Protein AF-A0A8H7QCW4-F1 (afdb_monomer)

Mean predicted aligned error: 12.03 Å

pLDDT: mean 77.68, std 12.65, range [44.34, 91.94]

Organism: NCBI:txid97098

Structure (mmCIF, N/CA/C/O backbone):
data_AF-A0A8H7QCW4-F1
#
_entry.id   AF-A0A8H7QCW4-F1
#
loop_
_atom_site.group_PDB
_atom_site.id
_a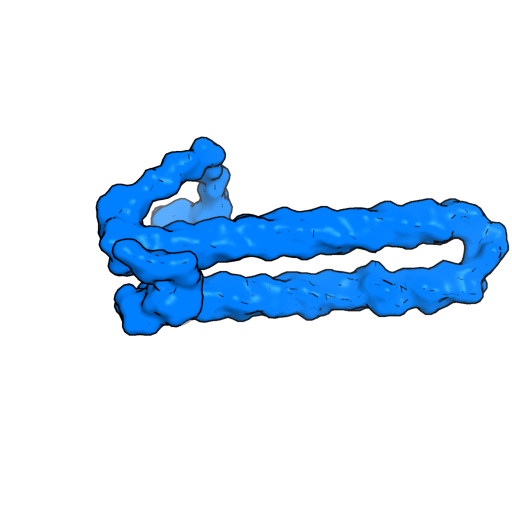tom_site.type_symbol
_atom_site.label_atom_id
_atom_site.label_alt_id
_atom_site.label_comp_id
_atom_site.label_asym_id
_atom_site.label_entity_id
_atom_site.label_seq_id
_atom_site.pdbx_PDB_ins_code
_atom_site.Cartn_x
_atom_site.Cartn_y
_atom_site.Cartn_z
_atom_site.occupancy
_atom_site.B_iso_or_equiv
_atom_site.auth_seq_id
_atom_site.auth_comp_id
_atom_site.auth_asym_id
_atom_site.auth_atom_id
_atom_site.pdbx_PDB_model_num
ATOM 1 N N . ALA A 1 1 ? -14.691 -15.116 14.836 1.00 46.22 1 ALA A N 1
ATOM 2 C CA . ALA A 1 1 ? -13.813 -14.129 14.179 1.00 46.22 1 ALA A CA 1
ATOM 3 C C . ALA A 1 1 ? -14.412 -13.752 12.823 1.00 46.22 1 ALA A C 1
ATOM 5 O O . ALA A 1 1 ? -14.880 -14.657 12.138 1.00 46.22 1 ALA A O 1
ATOM 6 N N . PRO A 1 2 ? -14.475 -12.464 12.446 1.00 45.97 2 PRO A N 1
ATOM 7 C CA . PRO A 1 2 ? -14.904 -12.040 11.121 1.00 45.97 2 PRO A CA 1
ATOM 8 C C . PRO A 1 2 ? -13.958 -12.597 10.055 1.00 45.97 2 PRO A C 1
ATOM 10 O O . PRO A 1 2 ? -12.741 -12.587 10.212 1.00 45.97 2 PRO A O 1
ATOM 13 N N . ALA A 1 3 ? -14.544 -13.115 8.979 1.00 57.62 3 ALA A N 1
ATOM 14 C CA . ALA A 1 3 ? -13.829 -13.899 7.976 1.00 57.62 3 ALA A CA 1
ATOM 15 C C . ALA A 1 3 ? -13.018 -13.056 6.972 1.00 57.62 3 ALA A C 1
ATOM 17 O O . ALA A 1 3 ? -12.239 -13.617 6.208 1.00 57.62 3 ALA A O 1
ATOM 18 N N . THR A 1 4 ? -13.215 -11.730 6.925 1.00 62.72 4 THR A N 1
ATOM 19 C CA . THR A 1 4 ? -12.591 -10.835 5.932 1.00 62.72 4 THR A CA 1
ATOM 20 C C . THR A 1 4 ? -12.387 -9.407 6.471 1.00 62.72 4 THR A C 1
ATOM 22 O O . THR A 1 4 ? -13.118 -8.965 7.362 1.00 62.72 4 THR A O 1
ATOM 25 N N . ILE A 1 5 ? -11.428 -8.661 5.896 1.00 62.22 5 ILE A N 1
ATOM 26 C CA . ILE A 1 5 ? -11.123 -7.253 6.247 1.00 62.22 5 ILE A CA 1
ATOM 27 C C . ILE A 1 5 ? -12.370 -6.344 6.211 1.00 62.22 5 ILE A C 1
ATOM 29 O O . ILE A 1 5 ? -12.561 -5.604 7.172 1.00 62.22 5 ILE A O 1
ATOM 33 N N . PRO A 1 6 ? -13.268 -6.412 5.202 1.00 67.25 6 PRO A N 1
ATOM 34 C CA . PRO A 1 6 ? -14.463 -5.558 5.163 1.00 67.25 6 PRO A CA 1
ATOM 35 C C . PRO A 1 6 ? -15.442 -5.790 6.323 1.00 67.25 6 PRO A C 1
ATOM 37 O O . PRO A 1 6 ? -16.224 -4.908 6.670 1.00 67.25 6 PRO A O 1
ATOM 40 N N . ILE A 1 7 ? -15.432 -6.983 6.926 1.00 72.31 7 ILE A N 1
ATOM 41 C CA . ILE A 1 7 ? -16.264 -7.285 8.097 1.00 72.31 7 ILE A CA 1
ATOM 42 C C . ILE A 1 7 ? -15.596 -6.737 9.364 1.00 72.31 7 ILE A C 1
ATOM 44 O O . ILE A 1 7 ? -16.287 -6.200 10.226 1.00 72.31 7 ILE A O 1
ATOM 48 N N . ALA A 1 8 ? -14.265 -6.821 9.462 1.00 72.12 8 ALA A N 1
ATOM 49 C CA . ALA A 1 8 ? -13.511 -6.212 10.556 1.00 72.12 8 ALA A CA 1
ATOM 50 C C . ALA A 1 8 ? -13.590 -4.675 10.530 1.00 72.12 8 ALA A C 1
ATOM 52 O O . ALA A 1 8 ? -13.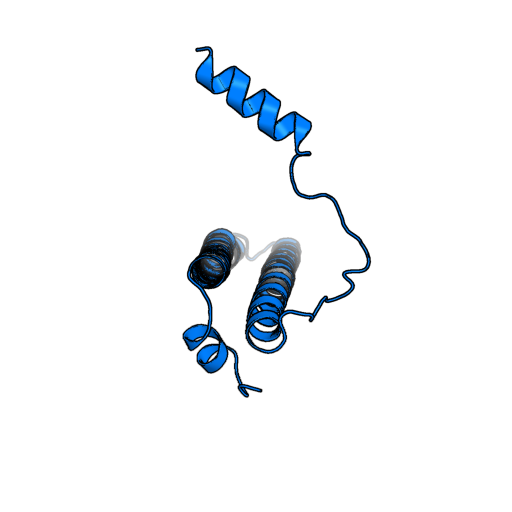68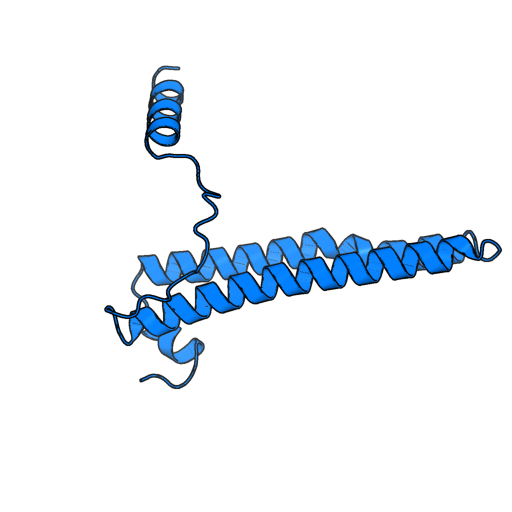2 -4.058 11.583 1.00 72.12 8 ALA A O 1
ATOM 53 N N . GLU A 1 9 ? -13.644 -4.061 9.346 1.00 78.38 9 GLU A N 1
ATOM 54 C CA . GLU A 1 9 ? -13.786 -2.608 9.164 1.00 78.38 9 GLU A CA 1
ATOM 55 C C . GLU A 1 9 ? -15.032 -2.042 9.862 1.00 78.38 9 GLU A C 1
ATOM 57 O O . GLU A 1 9 ? -14.972 -0.980 10.472 1.00 78.38 9 GLU A O 1
ATOM 62 N N . ARG A 1 10 ? -16.146 -2.786 9.871 1.00 81.75 10 ARG A N 1
ATOM 63 C CA . ARG A 1 10 ? -17.384 -2.387 10.572 1.00 81.75 10 ARG A CA 1
ATOM 64 C C . ARG A 1 10 ? -17.274 -2.421 12.095 1.00 81.75 10 ARG A C 1
ATOM 66 O O . ARG A 1 10 ? -18.142 -1.888 12.777 1.00 81.75 10 ARG A O 1
ATOM 73 N N . LEU A 1 11 ? -16.259 -3.105 12.610 1.00 83.56 11 LEU A N 1
ATOM 74 C CA . LEU A 1 11 ? -16.016 -3.307 14.034 1.00 83.56 11 LEU A CA 1
ATOM 75 C C . LEU A 1 11 ? -14.838 -2.456 14.539 1.00 83.56 11 LEU A C 1
ATOM 77 O O . LEU A 1 11 ? -14.551 -2.470 15.733 1.00 83.56 11 LEU A O 1
ATOM 81 N N . MET A 1 12 ? -14.160 -1.721 13.651 1.00 88.75 12 MET A N 1
ATOM 82 C CA . MET A 1 12 ? -13.068 -0.820 14.015 1.00 88.75 12 MET A CA 1
ATOM 83 C C . MET A 1 12 ? -13.582 0.343 14.861 1.00 88.75 12 MET A C 1
ATOM 85 O O . MET A 1 12 ? -14.602 0.960 14.551 1.00 88.75 12 MET A O 1
ATOM 89 N N . ASN A 1 13 ? -12.834 0.688 15.908 1.00 90.75 13 ASN A N 1
ATOM 90 C CA . ASN A 1 13 ? -13.047 1.955 16.602 1.00 90.75 13 ASN A CA 1
ATOM 91 C C . ASN A 1 13 ? -12.566 3.142 15.741 1.00 90.75 13 ASN A C 1
ATOM 93 O O . ASN A 1 13 ? -11.885 2.961 14.730 1.00 90.75 13 ASN A O 1
ATOM 97 N N . THR A 1 14 ? -12.883 4.371 16.156 1.00 89.88 14 THR A N 1
ATOM 98 C CA . THR A 1 14 ? -12.543 5.591 15.401 1.00 89.88 14 THR A CA 1
ATOM 99 C C . THR A 1 14 ? -11.048 5.716 15.091 1.00 89.88 14 THR A C 1
ATOM 101 O O . THR A 1 14 ? -10.687 6.090 13.978 1.00 89.88 14 THR A O 1
ATOM 104 N N . GLY A 1 15 ? -10.174 5.373 16.044 1.00 89.12 15 GLY A N 1
ATOM 105 C CA . GLY A 1 15 ? -8.721 5.438 15.855 1.00 89.12 15 GLY A CA 1
ATOM 106 C C . GLY A 1 15 ? -8.221 4.410 14.839 1.00 89.12 15 GLY A C 1
ATOM 107 O O . GLY A 1 15 ? -7.507 4.759 13.905 1.00 89.12 15 GLY A O 1
ATOM 108 N N . GLN A 1 16 ? -8.668 3.159 14.966 1.00 88.88 16 GLN A N 1
ATOM 109 C CA . GLN A 1 16 ? -8.351 2.074 14.030 1.00 88.88 16 GLN A CA 1
ATOM 110 C C . GLN A 1 16 ? -8.869 2.366 12.616 1.00 88.88 16 GLN A C 1
AT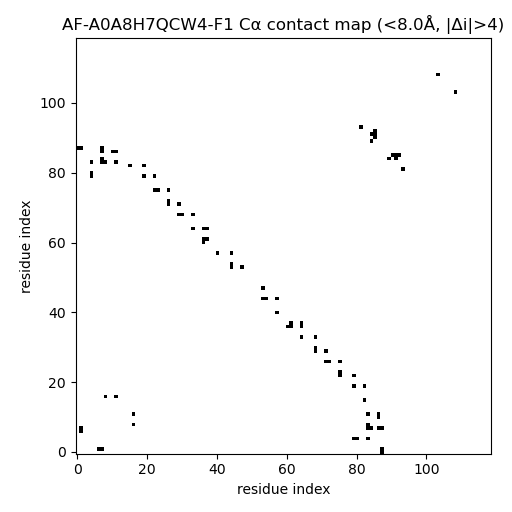OM 112 O O . GLN A 1 16 ? -8.172 2.112 11.637 1.00 88.88 16 GLN A O 1
ATOM 117 N N . GLY A 1 17 ? -10.072 2.935 12.504 1.00 89.56 17 GLY A N 1
ATOM 118 C CA . GLY A 1 17 ? -10.646 3.341 11.223 1.00 89.56 17 GLY A CA 1
ATOM 119 C C . GLY A 1 17 ? -9.864 4.481 10.563 1.00 89.56 17 GLY A C 1
ATOM 120 O O . GLY A 1 17 ? -9.665 4.471 9.348 1.00 89.56 17 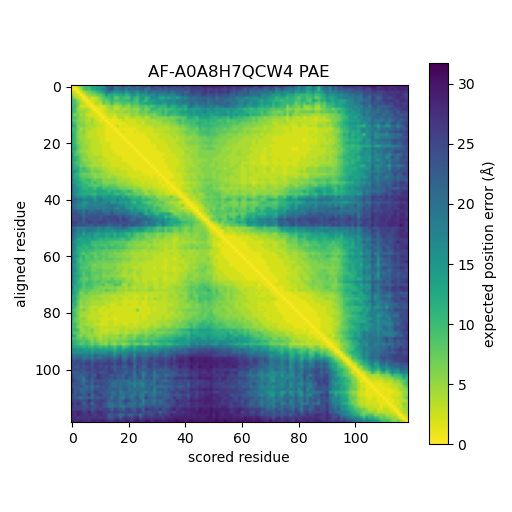GLY A O 1
ATOM 121 N N . PHE A 1 18 ? -9.375 5.448 11.347 1.00 89.88 18 PHE A N 1
ATOM 122 C CA . PHE A 1 18 ? -8.503 6.512 10.842 1.00 89.88 18 PHE A CA 1
ATOM 123 C C . PHE A 1 18 ? -7.150 5.967 10.359 1.00 89.88 18 PHE A C 1
ATOM 125 O O . PHE A 1 18 ? -6.681 6.349 9.284 1.00 89.88 18 PHE A O 1
ATOM 132 N N . GLU A 1 19 ? -6.547 5.042 11.109 1.00 90.69 19 GLU A N 1
ATOM 133 C CA . GLU A 1 19 ? -5.299 4.366 10.734 1.00 90.69 19 GLU A CA 1
ATOM 134 C C . GLU A 1 19 ? -5.463 3.566 9.426 1.00 90.69 19 GLU A C 1
ATOM 136 O O . GLU A 1 19 ? -4.700 3.769 8.479 1.00 90.69 19 GLU A O 1
ATOM 141 N N . ASP A 1 20 ? -6.500 2.724 9.315 1.00 90.25 20 ASP A N 1
ATOM 142 C CA . ASP A 1 20 ? -6.780 1.934 8.104 1.00 90.25 20 ASP A CA 1
ATOM 143 C C . ASP A 1 20 ? -7.021 2.827 6.874 1.00 90.25 20 ASP A C 1
ATOM 145 O O . ASP A 1 20 ? -6.483 2.565 5.794 1.00 90.25 20 ASP A O 1
ATOM 149 N N . ASN A 1 21 ? -7.766 3.925 7.034 1.00 91.19 21 ASN A N 1
ATOM 150 C CA . ASN A 1 21 ? -7.987 4.891 5.958 1.00 91.19 21 ASN A CA 1
ATOM 151 C C . ASN A 1 21 ? -6.710 5.630 5.550 1.00 91.19 21 ASN A C 1
ATOM 153 O O . ASN A 1 21 ? -6.489 5.843 4.356 1.00 91.19 21 ASN A O 1
ATOM 157 N N . SER A 1 22 ? -5.845 5.971 6.504 1.00 91.94 22 SER A N 1
ATOM 158 C CA . SER A 1 22 ? -4.549 6.589 6.210 1.00 91.94 22 SER A CA 1
ATOM 159 C C . SER A 1 22 ? -3.664 5.640 5.399 1.00 91.94 22 SER A C 1
ATOM 161 O O . SER A 1 22 ? -3.075 6.045 4.396 1.00 91.94 22 SER A O 1
ATOM 163 N N . LEU A 1 23 ? -3.643 4.349 5.751 1.00 90.94 23 LEU A N 1
ATOM 164 C CA . LEU A 1 23 ? -2.920 3.319 4.998 1.00 90.94 23 LEU A CA 1
ATOM 165 C C . LEU A 1 23 ? -3.485 3.131 3.582 1.00 90.94 23 LEU A C 1
ATOM 167 O O . LEU A 1 23 ? -2.712 3.070 2.626 1.00 90.94 23 LEU A O 1
ATOM 171 N N . LYS A 1 24 ? -4.816 3.101 3.413 1.00 90.12 24 LYS A N 1
ATOM 172 C CA . LYS A 1 24 ? -5.458 3.086 2.081 1.00 90.12 24 LYS A CA 1
ATOM 173 C C . LYS A 1 24 ? -5.051 4.302 1.246 1.00 90.12 24 LYS A C 1
ATOM 175 O O . LYS A 1 24 ? -4.736 4.161 0.064 1.00 90.12 24 LYS A O 1
ATOM 180 N N . HIS A 1 25 ? -5.052 5.490 1.851 1.00 91.88 25 HIS A N 1
ATOM 181 C CA . HIS A 1 25 ? -4.688 6.726 1.166 1.00 91.88 25 HIS A CA 1
ATOM 182 C C . HIS A 1 25 ? -3.225 6.712 0.715 1.00 91.88 25 HIS A C 1
ATOM 184 O O . HIS A 1 25 ? -2.938 6.996 -0.447 1.00 91.88 25 HIS A O 1
ATOM 190 N N . LEU A 1 26 ? -2.305 6.301 1.589 1.00 91.19 26 LEU A N 1
ATOM 191 C CA . LEU A 1 26 ? -0.894 6.165 1.235 1.00 91.19 26 LEU A CA 1
ATOM 192 C C . LEU A 1 26 ? -0.677 5.127 0.123 1.00 91.19 26 LEU A C 1
ATOM 194 O O . LEU A 1 26 ? 0.102 5.372 -0.799 1.00 91.19 26 LEU A O 1
ATOM 198 N N . GLN A 1 27 ? -1.404 4.005 0.149 1.00 89.44 27 GLN A N 1
ATOM 199 C CA . GLN A 1 27 ? -1.340 2.992 -0.909 1.00 89.44 27 GLN A CA 1
ATOM 200 C C . GLN A 1 27 ? -1.770 3.564 -2.268 1.00 89.44 27 GLN A C 1
ATOM 202 O O . GLN A 1 27 ? -1.137 3.298 -3.297 1.00 89.44 27 GLN A O 1
ATOM 207 N N . TYR A 1 28 ? -2.828 4.378 -2.271 1.00 90.62 28 TYR A N 1
ATOM 208 C CA . TYR A 1 28 ? -3.284 5.096 -3.456 1.00 90.62 28 TYR A CA 1
ATOM 209 C C . TYR A 1 28 ? -2.234 6.102 -3.947 1.00 90.62 28 TYR A C 1
ATOM 211 O O . TYR A 1 28 ? -1.854 6.052 -5.118 1.00 90.62 28 TYR A O 1
ATOM 219 N N . LEU A 1 29 ? -1.713 6.960 -3.063 1.00 90.75 29 LEU A N 1
ATOM 220 C CA . LEU A 1 29 ? -0.706 7.964 -3.414 1.00 90.75 29 LEU A CA 1
ATOM 221 C C . LEU A 1 29 ? 0.539 7.325 -4.034 1.00 90.75 29 LEU A C 1
ATOM 223 O O . LEU A 1 29 ? 0.957 7.739 -5.109 1.00 90.75 29 LEU A O 1
ATOM 227 N N . LEU A 1 30 ? 1.088 6.270 -3.426 1.00 87.31 30 LEU A N 1
ATOM 228 C CA . LEU A 1 30 ? 2.255 5.563 -3.968 1.00 87.31 30 LEU A CA 1
ATOM 229 C C . LEU A 1 30 ? 1.968 4.958 -5.347 1.00 87.31 30 LEU A C 1
ATOM 231 O O . LEU A 1 30 ? 2.788 5.061 -6.262 1.00 87.31 30 LEU A O 1
ATOM 235 N N . SER A 1 31 ? 0.779 4.380 -5.530 1.00 86.31 31 SER A N 1
ATOM 236 C CA . SER A 1 31 ? 0.357 3.830 -6.823 1.00 86.31 31 SER A CA 1
ATOM 237 C C . SER A 1 31 ? 0.311 4.894 -7.920 1.00 86.31 31 SER A C 1
ATOM 239 O O . SER A 1 31 ? 0.710 4.627 -9.060 1.00 86.31 31 SER A O 1
ATOM 241 N N . VAL A 1 32 ? -0.144 6.101 -7.578 1.00 88.75 32 VAL A N 1
ATOM 242 C CA . VAL A 1 32 ? -0.192 7.254 -8.482 1.00 88.75 32 VAL A CA 1
ATOM 243 C C . VAL A 1 32 ? 1.208 7.817 -8.735 1.00 88.75 32 VAL A C 1
ATOM 245 O O . VAL A 1 32 ? 1.569 7.998 -9.894 1.00 88.75 32 VAL A O 1
ATOM 248 N N . THR A 1 33 ? 2.033 8.007 -7.705 1.00 89.12 33 THR A N 1
ATOM 249 C CA . THR A 1 33 ? 3.402 8.545 -7.821 1.00 89.12 33 THR A CA 1
ATOM 250 C C . THR A 1 33 ? 4.288 7.689 -8.717 1.00 89.12 33 THR A C 1
ATOM 252 O O . THR A 1 33 ? 5.064 8.215 -9.510 1.00 89.12 33 THR A O 1
ATOM 255 N N . PHE A 1 34 ? 4.147 6.362 -8.660 1.00 86.56 34 PHE A N 1
ATOM 256 C CA . PHE A 1 34 ? 4.898 5.472 -9.543 1.00 86.56 34 PHE A CA 1
ATOM 257 C C . PHE A 1 34 ? 4.240 5.280 -10.910 1.00 86.56 34 PHE A C 1
ATOM 259 O O . PHE A 1 34 ? 4.873 4.713 -11.800 1.00 86.56 34 PHE A O 1
ATOM 266 N N . ARG A 1 35 ? 3.002 5.757 -11.130 1.00 85.25 35 ARG A N 1
ATOM 267 C CA . ARG A 1 35 ? 2.271 5.623 -12.403 1.00 85.25 35 ARG A CA 1
ATOM 268 C C . ARG A 1 35 ? 3.038 6.167 -13.617 1.00 85.25 35 ARG A C 1
ATOM 270 O O . ARG A 1 35 ? 3.107 5.415 -14.595 1.00 85.25 35 ARG A O 1
ATOM 277 N N . PRO A 1 36 ? 3.675 7.348 -13.555 1.00 85.94 36 PRO A N 1
ATOM 278 C CA . PRO A 1 36 ? 4.519 7.884 -14.622 1.00 85.94 36 PRO A CA 1
ATOM 279 C C . PRO A 1 36 ? 5.609 6.930 -15.119 1.00 85.94 36 PRO A C 1
ATOM 281 O O . PRO A 1 36 ? 5.798 6.811 -16.327 1.00 85.94 36 PRO A O 1
ATOM 284 N N . LEU A 1 37 ? 6.250 6.160 -14.227 1.00 81.12 37 LEU A N 1
ATOM 285 C CA . LEU A 1 37 ? 7.313 5.211 -14.599 1.00 81.12 37 LEU A CA 1
ATOM 286 C C . LEU A 1 37 ? 6.844 4.117 -15.563 1.00 81.12 37 LEU A C 1
ATOM 288 O O . LEU A 1 37 ? 7.673 3.467 -16.182 1.00 81.12 37 LEU A O 1
ATOM 292 N N . GLY A 1 38 ? 5.534 3.874 -15.657 1.00 77.31 38 GLY A N 1
ATOM 293 C CA . GLY A 1 38 ? 4.928 2.921 -16.594 1.00 77.31 38 GLY A CA 1
ATOM 294 C C . GLY A 1 38 ? 4.421 3.553 -17.887 1.00 77.31 38 GLY A C 1
ATOM 295 O O . GLY A 1 38 ? 4.297 2.849 -18.881 1.00 77.31 38 GLY A O 1
ATOM 296 N N . ILE A 1 39 ? 4.113 4.854 -17.863 1.00 81.81 39 ILE A N 1
ATOM 297 C CA . ILE A 1 39 ? 3.509 5.580 -18.988 1.00 81.81 39 ILE A CA 1
ATOM 298 C C . ILE A 1 39 ? 4.590 6.174 -19.893 1.00 81.81 39 ILE A C 1
ATOM 300 O O . ILE A 1 39 ? 4.528 5.996 -21.101 1.00 81.81 39 ILE A O 1
ATOM 304 N N . PHE A 1 40 ? 5.605 6.825 -19.319 1.00 72.94 40 PHE A N 1
ATOM 305 C CA . PHE A 1 40 ? 6.621 7.541 -20.103 1.00 72.94 40 PHE A CA 1
ATOM 306 C C . PHE A 1 40 ? 7.651 6.629 -20.763 1.00 72.94 40 PHE A C 1
ATOM 308 O O . PHE A 1 40 ? 8.332 7.004 -21.713 1.00 72.94 40 PHE A O 1
ATOM 315 N N . THR A 1 41 ? 7.807 5.414 -20.258 1.00 70.62 41 THR A N 1
ATOM 316 C CA . THR A 1 41 ? 8.875 4.535 -20.717 1.00 70.62 41 THR A CA 1
ATOM 317 C C . THR A 1 41 ? 8.649 3.948 -22.117 1.00 70.62 41 THR A C 1
ATOM 319 O O . THR A 1 41 ? 9.610 3.915 -22.883 1.00 70.62 41 THR A O 1
ATOM 322 N N . PRO A 1 42 ? 7.438 3.498 -22.502 1.00 70.12 42 PRO A N 1
ATOM 323 C CA . PRO A 1 42 ? 7.154 3.112 -23.885 1.00 70.12 42 PRO A CA 1
ATOM 324 C C . PRO A 1 42 ? 7.375 4.251 -24.891 1.00 70.12 42 PRO A C 1
ATOM 326 O O . PRO A 1 42 ? 7.889 4.000 -25.979 1.00 70.12 42 PRO A O 1
ATOM 329 N N . GLU A 1 43 ? 7.044 5.493 -24.515 1.00 71.31 43 GLU A N 1
ATOM 330 C CA . GLU A 1 43 ? 7.247 6.680 -25.359 1.00 71.31 43 GLU A CA 1
ATOM 331 C C . GLU A 1 43 ? 8.739 6.941 -25.607 1.00 71.31 43 GLU A C 1
ATOM 333 O O . GLU A 1 43 ? 9.157 7.090 -26.753 1.00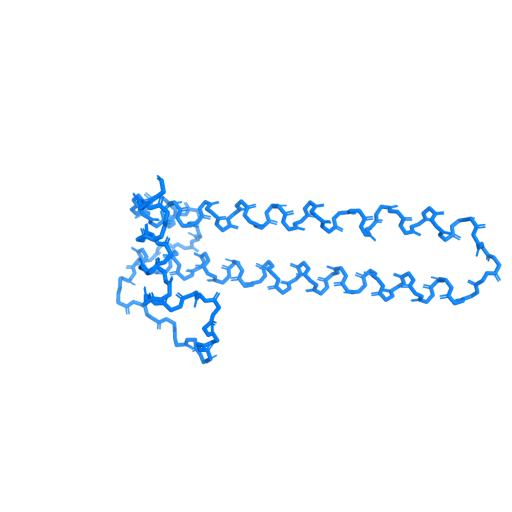 71.31 43 GLU A O 1
ATOM 338 N N . LEU A 1 44 ? 9.566 6.878 -24.560 1.00 67.81 44 LEU A N 1
ATOM 339 C CA . LEU A 1 44 ? 11.028 6.997 -24.659 1.00 67.81 44 LEU A CA 1
ATOM 340 C C . LEU A 1 44 ? 11.661 5.911 -25.545 1.00 67.81 44 LEU A C 1
ATOM 342 O O . LEU A 1 44 ? 12.537 6.202 -26.356 1.00 67.81 44 LEU A O 1
ATOM 346 N N . VAL A 1 45 ? 11.196 4.662 -25.435 1.00 65.25 45 VAL A N 1
ATOM 347 C CA . VAL A 1 45 ? 11.698 3.538 -26.250 1.00 65.25 45 VAL A CA 1
ATOM 348 C C . VAL A 1 45 ? 11.320 3.680 -27.726 1.00 65.25 45 VAL A C 1
ATOM 350 O O . VAL A 1 45 ? 12.069 3.227 -28.590 1.00 65.25 45 VAL A O 1
ATOM 353 N N . SER A 1 46 ? 10.196 4.329 -28.035 1.00 68.44 46 SER A N 1
ATOM 354 C CA . SER A 1 46 ? 9.787 4.580 -29.420 1.00 68.44 46 SER A CA 1
ATOM 355 C C . SER A 1 46 ? 10.663 5.622 -30.125 1.00 68.44 46 SER A C 1
ATOM 357 O O . SER A 1 46 ? 10.801 5.556 -31.345 1.00 68.44 46 SER A O 1
ATOM 359 N N . VAL A 1 47 ? 11.246 6.573 -29.387 1.00 64.94 47 VAL A N 1
ATOM 360 C CA . VAL A 1 47 ? 12.071 7.659 -29.949 1.00 64.94 47 VAL A CA 1
ATOM 361 C C . VAL A 1 47 ? 13.492 7.183 -30.281 1.00 64.94 47 VAL A C 1
ATOM 363 O O . VAL A 1 47 ? 14.060 7.610 -31.282 1.00 64.94 47 VAL A O 1
ATOM 366 N N . GLU A 1 48 ? 14.044 6.236 -29.516 1.00 67.25 48 GLU A N 1
ATOM 367 C CA . GLU A 1 48 ? 15.395 5.679 -29.718 1.00 67.25 48 GLU A CA 1
ATOM 368 C C . GLU A 1 48 ? 15.379 4.176 -30.064 1.00 67.25 48 GLU A C 1
ATOM 370 O O . GLU A 1 48 ? 16.092 3.358 -29.478 1.00 67.25 48 GLU A O 1
ATOM 375 N N . SER A 1 49 ? 14.575 3.789 -31.057 1.00 65.88 49 SER A N 1
ATOM 376 C CA . SER A 1 49 ? 14.401 2.382 -31.470 1.00 65.88 49 SER A CA 1
ATOM 377 C C . SER A 1 49 ? 15.686 1.662 -31.926 1.00 65.88 49 SER A C 1
ATOM 379 O O . SER A 1 49 ? 15.707 0.433 -31.996 1.00 65.88 49 SER A O 1
ATOM 381 N N . GLY A 1 50 ? 16.771 2.398 -32.196 1.00 72.31 50 GLY A N 1
ATOM 382 C CA . GLY A 1 50 ? 18.077 1.854 -32.585 1.00 72.31 50 GLY A CA 1
ATOM 383 C C . GLY A 1 50 ? 19.005 1.463 -31.426 1.00 72.31 50 GLY A C 1
ATOM 384 O O . GLY A 1 50 ? 20.054 0.872 -31.677 1.00 72.31 50 GLY A O 1
ATOM 385 N N . ASN A 1 51 ? 18.662 1.777 -30.170 1.00 78.88 51 ASN A N 1
ATOM 386 C CA . ASN A 1 51 ? 19.536 1.532 -29.020 1.00 78.88 51 ASN A CA 1
ATOM 387 C C . ASN A 1 51 ? 19.099 0.285 -28.215 1.00 78.88 51 ASN A C 1
ATOM 389 O O . ASN A 1 51 ? 18.138 0.352 -27.441 1.00 78.88 51 ASN A O 1
ATOM 393 N N . PRO A 1 52 ? 19.820 -0.852 -28.305 1.00 77.19 52 PRO A N 1
ATOM 394 C CA . PRO A 1 52 ? 19.448 -2.078 -27.592 1.00 77.19 52 PRO A CA 1
ATOM 395 C C . PRO A 1 52 ? 19.540 -1.942 -26.063 1.00 77.19 52 PRO A C 1
ATOM 397 O O . PRO A 1 52 ? 18.851 -2.662 -25.335 1.00 77.19 52 PRO A O 1
ATOM 400 N N . ASN A 1 53 ? 20.338 -0.998 -25.550 1.00 82.31 53 ASN A N 1
ATOM 401 C CA . ASN A 1 53 ? 20.447 -0.760 -24.110 1.00 82.31 53 ASN A CA 1
ATOM 402 C C . ASN A 1 53 ? 19.192 -0.096 -23.538 1.00 82.31 53 ASN A C 1
ATOM 404 O O . ASN A 1 53 ? 18.837 -0.358 -22.390 1.00 82.31 53 ASN A O 1
ATOM 408 N N . LEU A 1 54 ? 18.472 0.698 -24.335 1.00 79.81 54 LEU A N 1
ATOM 409 C CA . LEU A 1 54 ? 17.272 1.392 -23.871 1.00 79.81 54 LEU A CA 1
ATOM 410 C C . LEU A 1 54 ? 16.167 0.412 -23.474 1.00 79.81 54 LEU A C 1
ATOM 412 O O . LEU A 1 54 ? 15.526 0.569 -22.437 1.00 79.81 54 LEU A O 1
ATOM 416 N N . LYS A 1 55 ? 15.999 -0.658 -24.262 1.00 79.62 55 LYS A N 1
ATOM 417 C CA . LYS A 1 55 ? 15.068 -1.753 -23.956 1.00 79.62 55 LYS A CA 1
ATOM 418 C C . LYS A 1 55 ? 15.427 -2.440 -22.635 1.00 79.62 55 LYS A C 1
ATOM 420 O O . LYS A 1 55 ? 14.538 -2.777 -21.854 1.00 79.62 55 LYS A O 1
ATOM 425 N N . ARG A 1 56 ? 16.724 -2.630 -22.367 1.00 83.94 56 ARG A N 1
ATOM 426 C CA . ARG A 1 56 ? 17.212 -3.209 -21.108 1.00 83.94 56 ARG A CA 1
ATOM 427 C C . ARG A 1 56 ? 16.938 -2.281 -19.924 1.00 83.94 56 ARG A C 1
ATOM 429 O O . ARG A 1 56 ? 16.398 -2.743 -18.923 1.00 83.94 56 ARG A O 1
ATOM 436 N N . TYR A 1 57 ? 17.261 -0.993 -20.037 1.00 84.25 57 TYR A N 1
ATOM 437 C CA . TYR A 1 57 ? 16.993 -0.005 -18.985 1.00 84.25 57 TYR A CA 1
ATOM 438 C C . TYR A 1 57 ? 15.496 0.152 -18.710 1.00 84.25 57 TYR A C 1
ATOM 440 O O . TYR A 1 57 ? 15.092 0.231 -17.553 1.00 84.25 57 TYR A O 1
ATOM 448 N N . TYR A 1 58 ? 14.664 0.094 -19.751 1.00 82.25 58 TYR A N 1
ATOM 449 C CA . TYR A 1 58 ? 13.211 0.052 -19.622 1.00 82.25 58 TYR A CA 1
ATOM 450 C C . TYR A 1 58 ? 12.736 -1.112 -18.750 1.00 82.25 58 TYR A C 1
ATOM 452 O O . TYR A 1 58 ? 11.983 -0.897 -17.801 1.00 82.25 58 TYR A O 1
ATOM 460 N N . ASN A 1 59 ? 13.181 -2.331 -19.059 1.00 84.44 59 ASN A N 1
ATOM 461 C CA . ASN A 1 59 ? 12.782 -3.514 -18.302 1.00 84.44 59 ASN A CA 1
ATOM 462 C C . ASN A 1 59 ? 13.197 -3.386 -16.829 1.00 84.44 59 ASN A C 1
ATOM 464 O O . ASN A 1 59 ? 12.384 -3.642 -15.947 1.00 84.44 59 ASN A O 1
ATOM 468 N N . ILE A 1 60 ? 14.408 -2.881 -16.565 1.00 88.19 60 ILE A N 1
ATOM 469 C CA . ILE A 1 60 ? 14.884 -2.613 -15.200 1.00 88.19 60 ILE A CA 1
ATOM 470 C C . ILE A 1 60 ? 13.969 -1.609 -14.486 1.00 88.19 60 ILE A C 1
ATOM 472 O O . ILE A 1 60 ? 13.560 -1.856 -13.357 1.00 88.19 60 ILE A O 1
ATOM 476 N N . LEU A 1 61 ? 13.594 -0.500 -15.131 1.00 86.44 61 LEU A N 1
ATOM 477 C CA . LEU A 1 61 ? 12.693 0.494 -14.536 1.00 86.44 61 LEU A CA 1
ATOM 478 C C . LEU A 1 61 ? 11.288 -0.069 -14.269 1.00 86.44 61 LEU A C 1
ATOM 480 O O . LEU A 1 61 ? 10.681 0.267 -13.251 1.00 86.44 61 LEU A O 1
ATOM 484 N N . GLN A 1 62 ? 10.773 -0.942 -15.141 1.00 86.12 62 GLN A N 1
ATOM 485 C CA . GLN A 1 62 ? 9.504 -1.638 -14.899 1.00 86.12 62 GLN A CA 1
ATOM 486 C C . GLN A 1 62 ? 9.590 -2.595 -13.715 1.00 86.12 62 GLN A C 1
ATOM 488 O O . GLN A 1 62 ? 8.677 -2.621 -12.888 1.00 86.12 62 GLN A O 1
ATOM 493 N N . ASP A 1 63 ? 10.677 -3.351 -13.607 1.00 89.06 63 ASP A N 1
ATOM 494 C CA . ASP A 1 63 ? 10.881 -4.283 -12.503 1.00 89.06 63 ASP A CA 1
ATOM 495 C C . ASP A 1 63 ? 11.059 -3.537 -11.178 1.00 89.06 63 ASP A C 1
ATOM 497 O O . ASP A 1 63 ? 10.425 -3.899 -10.189 1.00 89.06 63 ASP A O 1
ATOM 501 N N . VAL A 1 64 ? 11.802 -2.424 -11.169 1.00 88.44 64 VAL A N 1
ATOM 502 C CA . VAL A 1 64 ? 11.911 -1.528 -10.006 1.00 88.44 64 VAL A CA 1
ATOM 503 C C . VAL A 1 64 ? 10.540 -0.987 -9.612 1.00 88.44 64 VAL A C 1
ATOM 505 O O . VAL A 1 64 ? 10.159 -1.065 -8.447 1.00 88.44 64 VAL A O 1
ATOM 508 N N . ARG A 1 65 ? 9.747 -0.495 -10.570 1.00 88.12 65 ARG A N 1
ATOM 509 C CA . ARG A 1 65 ? 8.386 -0.015 -10.301 1.00 88.12 65 ARG A CA 1
ATOM 510 C C . ARG A 1 65 ? 7.513 -1.117 -9.691 1.00 88.12 65 ARG A C 1
ATOM 512 O O . ARG A 1 65 ? 6.800 -0.861 -8.722 1.00 88.12 65 ARG A O 1
ATOM 519 N N . ARG A 1 66 ? 7.539 -2.329 -10.253 1.00 87.75 66 ARG A N 1
ATOM 520 C CA . ARG A 1 66 ? 6.781 -3.480 -9.735 1.00 87.75 66 ARG A CA 1
ATOM 521 C C . ARG A 1 66 ? 7.227 -3.850 -8.330 1.00 87.75 66 ARG A C 1
ATOM 523 O O . ARG A 1 66 ? 6.367 -4.050 -7.480 1.00 87.75 66 ARG A O 1
ATOM 530 N N . LEU A 1 67 ? 8.534 -3.891 -8.083 1.00 88.50 67 LEU A N 1
ATOM 531 C CA . LEU A 1 67 ? 9.099 -4.191 -6.773 1.00 88.50 67 LEU A CA 1
ATOM 532 C C . LEU A 1 67 ? 8.655 -3.161 -5.733 1.00 88.50 67 LEU A C 1
ATOM 534 O O . LEU A 1 67 ? 8.166 -3.548 -4.677 1.00 88.50 67 LEU A O 1
ATOM 538 N N . LEU A 1 68 ? 8.751 -1.867 -6.049 1.00 86.88 68 LEU A N 1
ATOM 539 C CA . LEU A 1 68 ? 8.309 -0.793 -5.157 1.00 86.88 68 LEU A CA 1
ATOM 540 C C . LEU A 1 68 ? 6.816 -0.928 -4.846 1.00 86.88 68 LEU A C 1
ATOM 542 O O . LEU A 1 68 ? 6.431 -0.987 -3.680 1.00 86.88 68 LEU A O 1
ATOM 546 N N . LEU A 1 69 ? 5.969 -1.059 -5.872 1.00 86.38 69 LEU A N 1
ATOM 547 C CA . LEU A 1 69 ? 4.528 -1.229 -5.673 1.00 86.38 69 LEU A CA 1
ATOM 548 C C . LEU A 1 69 ? 4.201 -2.476 -4.854 1.00 86.38 69 LEU A C 1
ATOM 550 O O . LEU A 1 69 ? 3.319 -2.411 -4.000 1.00 86.38 69 LEU A O 1
ATOM 554 N N . TYR A 1 70 ? 4.902 -3.582 -5.095 1.00 86.56 70 TYR A N 1
ATOM 555 C CA . TYR A 1 70 ? 4.698 -4.829 -4.374 1.00 86.56 70 TYR A CA 1
ATOM 556 C C . TYR A 1 70 ? 5.087 -4.695 -2.904 1.00 86.56 70 TYR A C 1
ATOM 558 O O . TYR A 1 70 ? 4.246 -4.958 -2.054 1.00 86.56 70 TYR A O 1
ATOM 566 N N . VAL A 1 71 ? 6.300 -4.223 -2.599 1.00 82.19 71 VAL A N 1
ATOM 567 C CA . VAL A 1 71 ? 6.802 -4.089 -1.220 1.00 82.19 71 VAL A CA 1
ATOM 568 C C . VAL A 1 71 ? 5.942 -3.120 -0.408 1.00 82.19 71 VAL A C 1
ATOM 570 O O . VAL A 1 71 ? 5.543 -3.433 0.716 1.00 82.19 71 VAL A O 1
ATOM 573 N N . PHE A 1 72 ? 5.601 -1.959 -0.972 1.00 82.75 72 PHE A N 1
ATOM 574 C CA . PHE A 1 72 ? 4.754 -0.995 -0.270 1.00 82.75 72 PHE A CA 1
ATOM 575 C C . PHE A 1 72 ? 3.328 -1.516 -0.090 1.00 82.75 72 PHE A C 1
ATOM 577 O O . PHE A 1 72 ? 2.777 -1.429 1.007 1.00 82.75 72 PHE A O 1
ATOM 584 N N . SER A 1 73 ? 2.738 -2.108 -1.132 1.00 81.69 73 SER A N 1
ATOM 585 C CA . SER A 1 73 ? 1.380 -2.651 -1.040 1.00 81.69 73 SER A CA 1
ATOM 586 C C . SER A 1 73 ? 1.305 -3.840 -0.092 1.00 81.69 73 SER A C 1
ATOM 588 O O . SER A 1 73 ? 0.330 -3.947 0.648 1.00 81.69 73 SER A O 1
ATOM 590 N N . SER A 1 74 ? 2.307 -4.723 -0.078 1.00 81.94 74 SER A N 1
ATOM 591 C CA . SER A 1 74 ? 2.345 -5.871 0.828 1.00 81.94 74 SER A CA 1
ATOM 592 C C . SER A 1 74 ? 2.486 -5.416 2.275 1.00 81.94 74 SER A C 1
ATOM 594 O O . SER A 1 74 ? 1.738 -5.895 3.122 1.00 81.94 74 SER A O 1
ATOM 596 N N . SER A 1 75 ? 3.366 -4.446 2.544 1.00 84.69 75 SER A N 1
ATOM 597 C CA . SER A 1 75 ? 3.542 -3.863 3.879 1.00 84.69 75 SER A CA 1
ATOM 598 C C . SER A 1 75 ? 2.254 -3.200 4.378 1.00 84.69 75 SER A C 1
ATOM 600 O O . SER A 1 75 ? 1.760 -3.522 5.456 1.00 84.69 75 SER A O 1
ATOM 602 N N . MET A 1 76 ? 1.615 -2.362 3.554 1.00 85.62 76 MET A N 1
ATOM 603 C CA . MET A 1 76 ? 0.345 -1.722 3.920 1.00 85.62 76 MET A CA 1
ATOM 604 C C . MET A 1 76 ? -0.783 -2.730 4.111 1.00 85.62 76 MET A C 1
ATOM 606 O O . MET A 1 76 ? -1.542 -2.625 5.069 1.00 85.62 76 MET A O 1
ATOM 610 N N . THR A 1 77 ? -0.880 -3.734 3.239 1.00 84.50 77 THR A N 1
ATOM 611 C CA . THR A 1 77 ? -1.880 -4.803 3.371 1.00 84.50 77 THR A CA 1
ATOM 612 C C . THR A 1 77 ? -1.668 -5.588 4.662 1.00 84.50 77 THR A C 1
ATOM 614 O O . THR A 1 77 ? -2.632 -5.881 5.364 1.00 84.50 77 THR A O 1
ATOM 617 N N . GLN A 1 78 ? -0.418 -5.880 5.022 1.00 85.19 78 GLN A N 1
ATOM 618 C CA . GLN A 1 78 ? -0.083 -6.535 6.282 1.00 85.19 78 GLN A CA 1
ATOM 619 C C . GLN A 1 78 ? -0.476 -5.675 7.489 1.00 85.19 78 GLN A C 1
ATOM 621 O O . GLN A 1 78 ? -1.124 -6.183 8.402 1.00 85.19 78 GLN A O 1
ATOM 626 N N . SER A 1 79 ? -0.165 -4.377 7.485 1.00 86.38 79 SER A N 1
ATOM 627 C CA . SER A 1 79 ? -0.575 -3.463 8.558 1.00 86.38 79 SER A CA 1
ATOM 628 C C . SER A 1 79 ? -2.095 -3.394 8.700 1.00 86.38 79 SER A C 1
ATOM 630 O O . SER A 1 79 ? -2.617 -3.518 9.806 1.00 86.38 79 SER A O 1
ATOM 632 N N . ARG A 1 80 ? -2.829 -3.306 7.587 1.00 87.75 80 ARG A N 1
ATOM 633 C CA . ARG A 1 80 ? -4.301 -3.319 7.585 1.00 87.75 80 ARG A CA 1
ATOM 634 C C . ARG A 1 80 ? -4.874 -4.641 8.102 1.00 87.75 80 ARG A C 1
ATOM 636 O O . ARG A 1 80 ? -5.824 -4.637 8.883 1.00 87.75 80 ARG A O 1
ATOM 643 N N . ASN A 1 81 ? -4.262 -5.771 7.746 1.00 85.75 81 ASN A N 1
ATOM 644 C CA . ASN A 1 81 ? -4.618 -7.079 8.300 1.00 85.75 81 ASN A CA 1
ATOM 645 C C . ASN A 1 81 ? -4.383 -7.139 9.813 1.00 85.75 81 ASN A C 1
ATOM 647 O O . ASN A 1 81 ? -5.218 -7.675 10.533 1.00 85.75 81 ASN A O 1
ATOM 651 N N . ASN A 1 82 ? -3.290 -6.558 10.310 1.00 84.94 82 ASN A N 1
ATOM 652 C CA . ASN A 1 82 ? -3.014 -6.502 11.745 1.00 84.94 82 ASN A CA 1
ATOM 653 C C . ASN A 1 82 ? -4.060 -5.666 12.491 1.00 84.94 82 ASN A C 1
ATOM 655 O O . ASN A 1 82 ? -4.513 -6.084 13.554 1.00 84.94 82 ASN A O 1
ATOM 659 N N . ILE A 1 83 ? -4.484 -4.524 11.935 1.00 86.50 83 ILE A N 1
ATOM 660 C CA . ILE A 1 83 ? -5.595 -3.736 12.495 1.00 86.50 83 ILE A CA 1
ATOM 661 C C . ILE A 1 83 ? -6.856 -4.602 12.544 1.00 86.50 83 ILE A C 1
ATOM 663 O O . ILE A 1 83 ? -7.463 -4.732 13.604 1.00 86.50 83 ILE A O 1
ATOM 667 N N . ALA A 1 84 ? -7.206 -5.260 11.435 1.00 85.50 84 ALA A N 1
ATOM 668 C CA . ALA A 1 84 ? -8.366 -6.144 11.367 1.00 85.50 84 ALA A CA 1
ATOM 669 C C . ALA A 1 84 ? -8.300 -7.301 12.381 1.00 85.50 84 ALA A C 1
ATOM 671 O O . ALA A 1 84 ? -9.326 -7.661 12.946 1.00 85.50 84 ALA A O 1
ATOM 672 N N . LEU A 1 85 ? -7.118 -7.860 12.654 1.00 83.94 85 LEU A N 1
ATOM 673 C CA . LEU A 1 85 ? -6.932 -8.899 13.670 1.00 83.94 85 LEU A CA 1
ATOM 674 C C . LEU A 1 85 ? -7.081 -8.342 15.091 1.00 83.94 85 LEU A C 1
ATOM 676 O O . LEU A 1 85 ? -7.795 -8.941 15.891 1.00 83.94 85 LEU A O 1
ATOM 680 N N . ARG A 1 86 ? -6.511 -7.165 15.384 1.00 84.69 86 ARG A N 1
ATOM 681 C CA . ARG A 1 86 ? -6.640 -6.492 16.694 1.00 84.69 86 ARG A CA 1
ATOM 682 C C . ARG A 1 86 ? -8.070 -6.084 17.039 1.00 84.69 86 ARG A C 1
ATOM 684 O O . ARG A 1 86 ? -8.417 -5.983 18.209 1.00 84.69 86 ARG A O 1
ATOM 691 N N . VAL A 1 87 ? -8.907 -5.847 16.034 1.00 85.38 87 VAL A N 1
ATOM 692 C CA . VAL A 1 87 ? -10.346 -5.593 16.225 1.00 85.38 87 VAL A CA 1
ATOM 693 C C . VAL A 1 87 ? -11.065 -6.820 16.795 1.00 85.38 87 VAL A C 1
ATOM 695 O O . VAL A 1 87 ? -12.051 -6.691 17.514 1.00 85.38 87 VAL A O 1
ATOM 698 N N . VAL A 1 88 ? -10.583 -8.017 16.467 1.00 82.31 88 VAL A N 1
ATOM 699 C CA . VAL A 1 88 ? -11.211 -9.297 16.821 1.00 82.31 88 VAL A CA 1
ATOM 700 C C . VAL A 1 88 ? -10.610 -9.866 18.093 1.00 82.31 88 VAL A C 1
ATOM 702 O O . VAL A 1 88 ? -11.331 -10.390 18.937 1.00 82.31 88 VAL A O 1
ATOM 705 N N . ASP A 1 89 ? -9.292 -9.765 18.203 1.00 83.25 89 ASP A N 1
ATOM 706 C CA . ASP A 1 89 ? -8.504 -10.152 19.356 1.00 83.25 89 ASP A CA 1
ATOM 707 C C . ASP A 1 89 ? -7.598 -8.972 19.739 1.00 83.25 89 ASP A C 1
ATOM 709 O O . ASP A 1 89 ? -6.522 -8.805 19.163 1.00 83.25 89 ASP A O 1
ATOM 713 N N . PRO A 1 90 ? -8.008 -8.143 20.714 1.00 81.75 90 PRO A N 1
ATOM 714 C CA . PRO A 1 90 ? -7.214 -7.001 21.163 1.00 81.75 90 PRO A CA 1
ATOM 715 C C . PRO A 1 90 ? -5.838 -7.379 21.721 1.00 81.75 90 PRO A C 1
ATOM 717 O O . PRO A 1 90 ? -4.950 -6.530 21.765 1.00 81.75 90 PRO A O 1
ATOM 720 N N . SER A 1 91 ? -5.650 -8.634 22.147 1.00 82.00 91 SER A N 1
ATOM 721 C CA . SER A 1 91 ? -4.367 -9.141 22.643 1.00 82.00 91 SER A CA 1
ATOM 722 C C . SER A 1 91 ? -3.417 -9.578 21.524 1.00 82.00 91 SER A C 1
ATOM 724 O O . SER A 1 91 ? -2.246 -9.872 21.781 1.00 82.00 91 SER A O 1
ATOM 726 N N . PHE A 1 92 ? -3.892 -9.584 20.274 1.00 79.94 92 PHE A N 1
ATOM 727 C CA . PHE A 1 92 ? -3.095 -9.946 19.117 1.00 79.94 92 PHE A CA 1
ATOM 728 C C . PHE A 1 92 ? -1.928 -8.973 18.922 1.00 79.94 92 PHE A C 1
ATOM 730 O O . PHE A 1 92 ? -2.103 -7.793 18.609 1.00 79.94 92 PHE A O 1
ATOM 737 N N . SER A 1 93 ? -0.715 -9.505 19.042 1.00 71.31 93 SER A N 1
ATOM 738 C CA . SER A 1 93 ? 0.526 -8.806 18.733 1.00 71.31 93 SER A CA 1
ATOM 739 C C . SER A 1 93 ? 1.319 -9.625 17.725 1.00 71.31 93 SER A C 1
ATOM 741 O O . SER A 1 93 ? 1.743 -10.752 18.000 1.00 71.31 93 SER A O 1
ATOM 743 N N . LEU A 1 94 ? 1.506 -9.067 16.530 1.00 66.38 94 LEU A N 1
ATOM 744 C CA . LEU A 1 94 ? 2.398 -9.654 15.545 1.00 66.38 94 LEU A CA 1
ATOM 745 C C . LEU A 1 94 ? 3.829 -9.316 15.973 1.00 66.38 94 LEU A C 1
ATOM 747 O O . LEU A 1 94 ? 4.192 -8.144 16.007 1.00 66.38 94 LEU A O 1
ATOM 751 N N . LYS A 1 95 ? 4.649 -10.326 16.285 1.00 57.94 95 LYS A N 1
ATOM 752 C CA . LYS A 1 95 ? 6.084 -10.118 16.517 1.00 57.94 95 LYS A CA 1
ATOM 753 C C . LYS A 1 95 ? 6.733 -9.693 15.200 1.00 57.94 95 LYS A C 1
ATOM 755 O O . LYS A 1 95 ? 7.134 -10.534 14.398 1.00 57.94 95 LYS A O 1
ATOM 760 N N . THR A 1 96 ? 6.802 -8.393 14.948 1.00 54.59 96 THR A N 1
ATOM 761 C CA . THR A 1 96 ? 7.613 -7.828 13.874 1.00 54.59 96 THR A CA 1
ATOM 762 C C . THR A 1 96 ? 9.071 -7.992 14.274 1.00 54.59 96 THR A C 1
ATOM 764 O O . THR A 1 96 ? 9.618 -7.196 15.030 1.00 54.59 96 THR A O 1
ATOM 767 N N . ASN A 1 97 ? 9.704 -9.074 13.816 1.00 44.34 97 ASN A N 1
ATOM 768 C CA . ASN A 1 97 ? 11.157 -9.166 13.856 1.00 44.34 97 ASN A CA 1
ATOM 769 C C . ASN A 1 97 ? 11.706 -7.979 13.049 1.00 44.34 97 ASN A C 1
ATOM 771 O O . ASN A 1 97 ? 11.472 -7.922 11.846 1.00 44.34 97 ASN A O 1
ATOM 775 N N . GLN A 1 98 ? 12.418 -7.080 13.737 1.00 48.03 98 GLN A N 1
ATOM 776 C CA . GLN A 1 98 ? 12.970 -5.794 13.281 1.00 48.03 98 GLN A CA 1
ATOM 777 C C . GLN A 1 98 ? 12.001 -4.605 13.376 1.00 48.03 98 GLN A C 1
ATOM 779 O O . GLN A 1 98 ? 11.406 -4.163 12.396 1.00 48.03 98 GLN A O 1
ATOM 784 N N . GLU A 1 99 ? 11.935 -4.022 14.575 1.00 44.78 99 GLU A N 1
ATOM 785 C CA . GLU A 1 99 ? 11.667 -2.593 14.763 1.00 44.78 99 GLU A CA 1
ATOM 786 C C . GLU A 1 99 ? 12.803 -1.795 14.107 1.00 44.78 99 GLU A C 1
ATOM 788 O O . GLU A 1 99 ? 13.773 -1.388 14.743 1.00 44.78 99 GLU A O 1
ATOM 793 N N . ALA A 1 100 ? 12.742 -1.607 12.793 1.00 51.09 100 ALA A N 1
ATOM 794 C CA . ALA A 1 100 ? 13.435 -0.473 12.214 1.00 51.09 100 ALA A CA 1
ATOM 795 C C . ALA A 1 100 ? 12.655 0.771 12.662 1.00 51.09 100 ALA A C 1
ATOM 797 O O . ALA A 1 100 ? 11.498 0.961 12.287 1.00 51.09 100 ALA A O 1
ATOM 798 N N . ASN A 1 101 ? 13.267 1.568 13.540 1.00 49.91 101 ASN A N 1
ATOM 799 C CA . ASN A 1 101 ? 12.729 2.846 13.999 1.00 49.91 101 ASN A CA 1
ATOM 800 C C . ASN A 1 101 ? 12.637 3.805 12.802 1.00 49.91 101 ASN A C 1
ATOM 802 O O . ASN A 1 101 ? 13.576 4.532 12.497 1.00 49.91 101 ASN A O 1
ATOM 806 N N . TYR A 1 102 ? 11.513 3.757 12.085 1.00 51.16 102 TYR A N 1
ATOM 807 C CA . TYR A 1 102 ? 11.184 4.667 10.981 1.00 51.16 102 TYR A CA 1
ATOM 808 C C . TYR A 1 102 ? 10.446 5.925 11.457 1.00 51.16 102 TYR A C 1
ATOM 810 O O . TYR A 1 102 ? 10.085 6.775 10.645 1.00 51.16 102 TYR A O 1
ATOM 818 N N . THR A 1 103 ? 10.186 6.031 12.759 1.00 54.50 103 THR A N 1
ATOM 819 C CA . THR A 1 103 ? 9.553 7.184 13.395 1.00 54.50 103 THR A CA 1
ATOM 820 C C . THR A 1 103 ? 10.577 7.972 14.188 1.00 54.50 103 THR A C 1
ATOM 822 O O . THR A 1 103 ? 11.453 7.394 14.831 1.00 54.50 103 THR A O 1
ATOM 825 N N . ILE A 1 104 ? 10.420 9.292 14.149 1.00 64.88 104 ILE A N 1
ATOM 826 C CA . ILE A 1 104 ? 11.185 10.237 14.953 1.00 64.88 104 ILE A CA 1
ATOM 827 C C . ILE A 1 104 ? 11.017 9.851 16.438 1.00 64.88 104 ILE A C 1
ATOM 829 O O . ILE A 1 104 ? 9.877 9.647 16.871 1.00 64.88 104 ILE A O 1
ATOM 833 N N . PRO A 1 105 ? 12.112 9.689 17.199 1.00 75.19 105 PRO A N 1
ATOM 834 C CA . PRO A 1 105 ? 12.071 9.461 18.639 1.00 75.19 105 PRO A CA 1
ATOM 835 C C . PRO A 1 105 ? 11.202 10.495 19.374 1.00 75.19 105 PRO A C 1
ATOM 837 O O . PRO A 1 105 ? 11.092 11.645 18.950 1.00 75.19 105 PRO A O 1
ATOM 840 N N . LEU A 1 106 ? 10.546 10.084 20.465 1.00 69.12 106 LEU A N 1
ATOM 841 C CA . LEU A 1 106 ? 9.577 10.919 21.193 1.00 69.12 106 LEU A CA 1
ATOM 842 C C . LEU A 1 106 ? 10.175 12.265 21.642 1.00 69.12 106 LEU A C 1
ATOM 844 O O . LEU A 1 106 ? 9.519 13.296 21.546 1.00 69.12 106 LEU A O 1
ATOM 848 N N . ASP A 1 107 ? 11.433 12.259 22.065 1.00 81.25 107 ASP A N 1
ATOM 849 C CA . ASP A 1 107 ? 12.212 13.436 22.450 1.00 81.25 107 ASP A CA 1
ATOM 850 C C . ASP A 1 107 ? 12.427 14.418 21.286 1.00 81.25 107 ASP A C 1
ATOM 852 O O . ASP A 1 107 ? 12.292 15.637 21.434 1.00 81.25 107 ASP A O 1
ATOM 856 N N . GLU A 1 108 ? 12.705 13.896 20.096 1.00 77.31 108 GLU A N 1
ATOM 857 C CA . GLU A 1 108 ? 12.867 14.701 18.886 1.00 77.31 108 GLU A CA 1
ATOM 858 C C . GLU A 1 108 ? 11.508 15.239 18.383 1.00 77.31 108 GLU A C 1
ATOM 860 O O . GLU A 1 108 ? 11.410 16.372 17.902 1.00 77.31 108 GLU A O 1
ATOM 865 N N . PHE A 1 109 ? 10.418 14.498 18.589 1.00 82.75 109 PHE A N 1
ATOM 866 C CA . PHE A 1 109 ? 9.065 14.980 18.304 1.00 82.75 109 PHE A CA 1
ATOM 867 C C . PHE A 1 109 ? 8.630 16.111 19.255 1.00 82.75 109 PHE A C 1
ATOM 869 O O . PHE A 1 109 ? 8.147 17.154 18.805 1.00 82.75 109 PHE A O 1
ATOM 876 N N . GLU A 1 110 ? 8.835 15.944 20.563 1.00 84.38 110 GLU A N 1
ATOM 877 C CA . GLU A 1 110 ? 8.476 16.943 21.577 1.00 84.38 110 GLU A CA 1
ATOM 878 C C . GLU A 1 110 ? 9.285 18.236 21.423 1.00 84.38 110 GLU A C 1
ATOM 880 O O . GLU A 1 110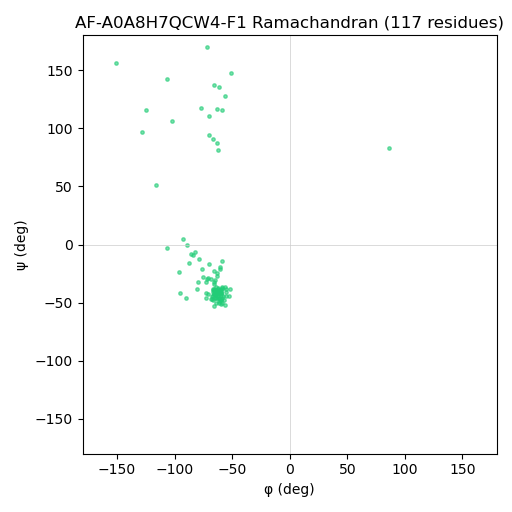 ? 8.721 19.332 21.473 1.00 84.38 110 GLU A O 1
ATOM 885 N N . SER A 1 111 ? 10.590 18.132 21.158 1.00 77.38 111 SER A N 1
ATOM 886 C CA . SER A 1 111 ? 11.429 19.308 20.890 1.00 77.38 111 SER A CA 1
ATOM 887 C C . SER A 1 111 ? 10.975 20.075 19.643 1.00 77.38 111 SER A C 1
ATOM 889 O O . SER A 1 111 ? 10.922 21.307 19.664 1.00 77.38 111 SER A O 1
ATOM 891 N N . THR A 1 112 ? 10.549 19.374 18.588 1.00 79.38 112 THR A N 1
ATOM 892 C CA . THR A 1 112 ? 10.006 19.996 17.370 1.00 79.38 112 THR A CA 1
ATOM 893 C C . THR A 1 112 ? 8.729 20.801 17.653 1.00 79.38 112 THR A C 1
ATOM 895 O O . THR A 1 112 ? 8.583 21.920 17.155 1.00 79.38 112 THR A O 1
ATOM 898 N N . LEU A 1 113 ? 7.825 20.287 18.495 1.00 77.62 113 LEU A N 1
ATOM 899 C CA . LEU A 1 113 ? 6.599 20.995 18.894 1.00 77.62 113 LEU A CA 1
ATOM 900 C C . LEU A 1 113 ? 6.883 22.254 19.7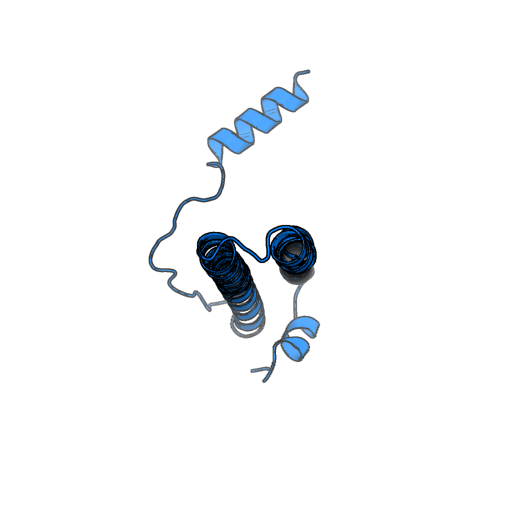23 1.00 77.62 113 LEU A C 1
ATOM 902 O O . LEU A 1 113 ? 6.250 23.294 19.514 1.00 77.62 113 LEU A O 1
ATOM 906 N N . ILE A 1 114 ? 7.851 22.182 20.638 1.00 80.75 114 ILE A N 1
ATOM 907 C CA . ILE A 1 114 ? 8.274 23.329 21.454 1.00 80.75 114 ILE A CA 1
ATOM 908 C C . ILE A 1 114 ? 8.840 24.436 20.556 1.00 80.75 114 ILE A C 1
ATOM 910 O O . ILE A 1 114 ? 8.470 25.600 20.710 1.00 80.75 114 ILE A O 1
ATOM 914 N N . HIS A 1 115 ? 9.674 24.081 19.575 1.00 64.81 115 HIS A N 1
ATOM 915 C CA . HIS A 1 115 ? 10.248 25.046 18.636 1.00 64.81 115 HIS A CA 1
ATOM 916 C C . HIS A 1 115 ? 9.212 25.703 17.714 1.00 64.81 115 HIS A C 1
ATOM 918 O O . HIS A 1 115 ? 9.372 26.872 17.376 1.00 64.81 115 HIS A O 1
ATOM 924 N N . GLN A 1 116 ? 8.141 24.999 17.337 1.00 62.25 116 GLN A N 1
ATOM 925 C CA . GLN A 1 116 ? 7.056 25.575 16.531 1.00 62.25 116 GLN A CA 1
ATOM 926 C C . GLN A 1 116 ? 6.124 26.496 17.326 1.00 62.25 116 GLN A C 1
ATOM 928 O O . GLN A 1 116 ? 5.544 27.409 16.752 1.00 62.25 116 GLN A O 1
ATOM 933 N N . THR A 1 117 ? 5.977 26.268 18.633 1.00 63.22 117 THR A N 1
ATOM 934 C CA . THR A 1 117 ? 5.073 27.054 19.494 1.00 63.22 117 THR A CA 1
ATOM 935 C C . THR A 1 117 ? 5.751 28.307 20.070 1.00 63.22 117 THR A C 1
ATOM 937 O O . THR A 1 117 ? 5.075 29.213 20.548 1.00 63.22 117 THR A O 1
ATOM 940 N N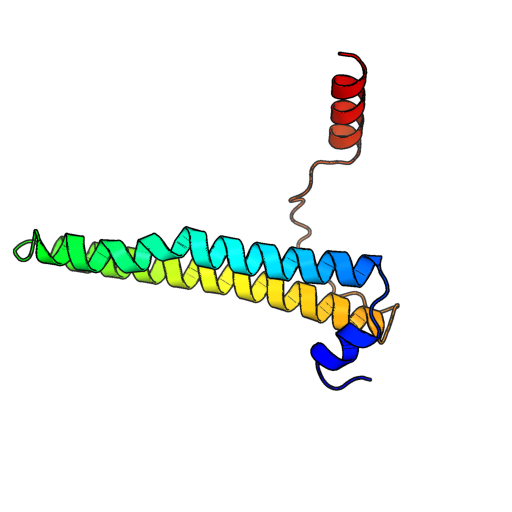 . ALA A 1 118 ? 7.086 28.374 20.028 1.00 56.19 118 ALA A N 1
ATOM 941 C CA . ALA A 1 118 ? 7.884 29.500 20.518 1.00 56.19 118 ALA A CA 1
ATOM 942 C C . ALA A 1 118 ? 8.215 30.568 19.447 1.00 56.19 118 ALA A C 1
ATOM 944 O O . ALA A 1 118 ? 8.973 31.493 19.748 1.00 56.19 118 ALA A O 1
ATOM 945 N N . ALA A 1 119 ? 7.685 30.431 18.224 1.00 46.81 119 ALA A N 1
ATOM 946 C CA . ALA A 1 119 ? 7.847 31.370 17.108 1.00 46.81 119 ALA A CA 1
ATOM 947 C C . ALA A 1 119 ? 6.613 32.262 16.913 1.00 46.81 119 ALA A C 1
ATOM 949 O O . ALA A 1 119 ? 5.481 31.752 17.076 1.00 46.81 119 ALA A O 1
#

Nearest PDB structures (foldseek):
  5ofb-assembly1_B  TM=6.396E-01  e=1.815E+00  Homo sapiens

Solvent-accessible surface area (backbone atoms only — not comparable to full-atom values): 7021 Å² total; per-residue (Å²): 126,73,93,45,64,79,58,25,59,78,62,42,52,75,68,57,46,52,52,46,50,50,46,53,50,50,52,51,51,53,55,55,71,53,42,56,65,68,59,54,46,62,58,56,47,66,74,48,74,88,45,76,63,53,60,52,54,46,52,53,50,46,49,51,50,50,49,52,55,48,54,54,47,51,52,46,51,50,52,45,49,49,52,36,45,32,59,72,37,76,83,62,73,82,85,66,87,73,82,71,80,86,62,80,52,69,70,62,50,52,52,52,52,52,60,63,70,75,105

Sequence (119 aa):
APATIPIAERLMNTGQGFEDNSLKHLQYLLSVTFRPLGIFTPELVSVESGNPNLKRYYNILQDVRRLLLYVFSSSMTQSRNNIALRVVDPSFSLKTNQEANYTIPLDEFESTLIHQTAA

Secondary structure (DSSP, 8-state):
--SSHHHHHTT--HHHHHHHHHHHHHHHHHHHHTTHHHHHHHHHHHHTTT-HHHHHHHHHHHHHHHHHHHHHHHHHHHHHHHHHHHHH-TT-----S-----S--HHHHHHHHHHHHT-

Radius of gyration: 20.67 Å; Cα contacts (8 Å, |Δi|>4): 48; chains: 1; bounding box: 38×46×55 Å

Foldseek 3Di:
DDPDLVVLLVLADPVLVVVLVVLVVVLVVLCVVLVCLVVCLVVVCVVCVPDPVSVVVNVVSVVVSVVSNCVSVVVSVVVSVQSSVCSVPVPDDDPPPDPPPPDDPPVRVVVVVVVVVVD